Protein AF-A0A256FI41-F1 (afdb_monomer)

Secondary structure (DSSP, 8-state):
--------EEEEEEEE--TTGGG--TT-EEEETTTTEEEEEEEEEE-TTSSEEEEEEEE-----

Organism: NCBI:txid571254

Mean predicted aligned error: 7.36 Å

Nearest PDB structures (foldseek):
  6tba-assembly1_3A  TM=7.549E-01  e=9.749E-01  Rhodobacter capsulatus SB 1003
  2gjg-assembly1_A-2  TM=6.233E-01  e=1.097E+00  Pseudomonas putida KT2440
  3fge-assembly1_A-2  TM=7.632E-01  e=5.112E+00  Shewanella frigidimarina NCIMB 400
  3kyf-assembly1_A  TM=6.677E-01  e=6.872E+00  Pseudomonas putida KT2440
  5hyc-assembly1_B  TM=4.300E-01  e=8.207E+00  Pyricularia oryzae 70-15

pLDDT: mean 81.24, std 14.63, range [43.09, 92.81]

Foldseek 3Di:
DDDPCVPWDKDKDKDFDDPVVVPDDQVDWDADPVVRWIWGFDDWDQDPVNGIIITTTITPPDPD

InterPro domains:
  IPR008767 Bacteriophage SPP1, head-tail adaptor [PF05521] (2-59)

Solvent-accessible surface area (backbone atoms only — not comparable to full-atom values): 4016 Å² total; per-residue (Å²): 143,83,88,77,85,47,67,75,44,75,44,77,48,77,41,68,61,45,84,70,58,70,70,65,53,62,88,45,71,49,66,44,81,90,78,72,46,61,27,44,37,75,46,79,44,74,43,94,85,59,56,38,35,40,33,36,25,37,26,57,70,81,79,128

Radius of gyration: 13.37 Å; Cα contacts (8 Å, |Δi|>4): 104; chains: 1; bounding box: 32×17×40 Å

Sequence (64 aa):
MAGRLQGKHTQVIRVRVSSNTRLITTDFRLRDTRRNIAFNIRDIEWETNRQFISLTCESGVATG

Structure (mmCIF, N/CA/C/O backbone):
data_AF-A0A256FI41-F1
#
_entry.id   AF-A0A256FI41-F1
#
loop_
_atom_site.group_PDB
_atom_site.id
_atom_site.type_symbol
_atom_site.label_atom_id
_atom_site.label_alt_id
_atom_site.label_comp_id
_atom_site.label_asym_id
_atom_site.label_entity_id
_atom_site.label_seq_id
_atom_site.pdbx_PDB_ins_cod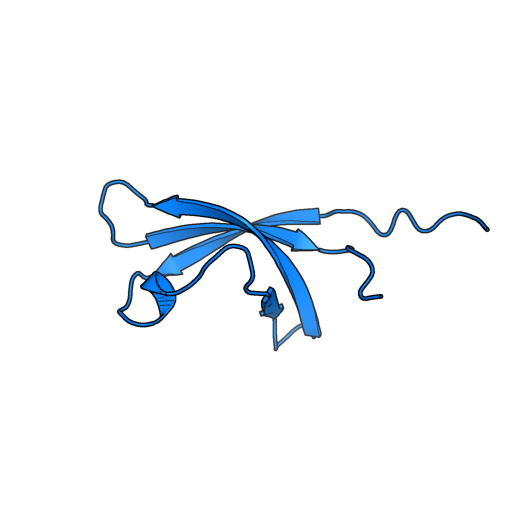e
_atom_site.Cartn_x
_atom_site.Cartn_y
_atom_site.Cartn_z
_atom_site.occupancy
_atom_site.B_iso_or_equiv
_atom_site.auth_seq_id
_atom_site.auth_comp_id
_atom_site.auth_asym_id
_atom_site.auth_atom_id
_atom_site.pdbx_PDB_model_num
ATOM 1 N N . MET A 1 1 ? 20.250 -2.886 -26.042 1.00 48.41 1 MET A N 1
ATOM 2 C CA . MET A 1 1 ? 20.149 -2.818 -24.568 1.00 48.41 1 MET A CA 1
ATOM 3 C C . MET A 1 1 ? 20.605 -1.431 -24.134 1.00 48.41 1 MET A C 1
ATOM 5 O O . MET A 1 1 ? 21.799 -1.193 -24.165 1.00 48.41 1 MET A O 1
ATOM 9 N N . ALA A 1 2 ? 19.695 -0.489 -23.856 1.00 46.81 2 ALA A N 1
ATOM 10 C CA . ALA A 1 2 ? 20.052 0.839 -23.337 1.00 46.81 2 ALA A CA 1
ATOM 11 C C . ALA A 1 2 ? 18.805 1.632 -22.904 1.00 46.81 2 ALA A C 1
ATOM 13 O O . ALA A 1 2 ? 17.865 1.782 -23.681 1.00 46.81 2 ALA A O 1
ATOM 14 N N . GLY A 1 3 ? 18.846 2.194 -21.693 1.00 45.41 3 GLY A N 1
ATOM 15 C CA . GLY A 1 3 ? 18.424 3.584 -21.500 1.00 45.41 3 GLY A CA 1
ATOM 16 C C . GLY A 1 3 ? 16.952 3.892 -21.235 1.00 45.41 3 GLY A C 1
ATOM 17 O O . GLY A 1 3 ? 16.462 4.894 -21.740 1.00 45.41 3 GLY A O 1
ATOM 18 N N . ARG A 1 4 ? 16.239 3.127 -20.402 1.00 51.81 4 ARG A N 1
ATOM 19 C CA . ARG A 1 4 ? 15.010 3.653 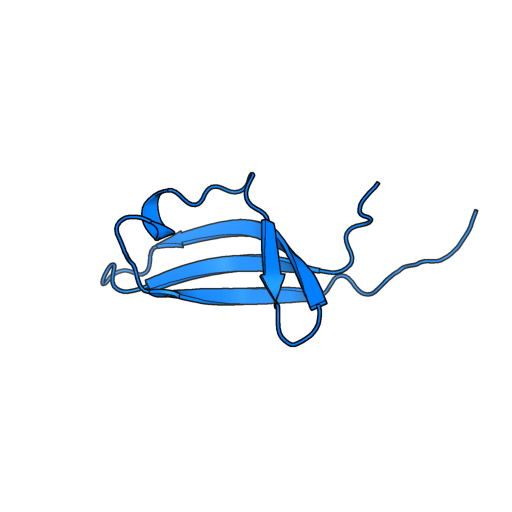-19.784 1.00 51.81 4 ARG A CA 1
ATOM 20 C C . ARG A 1 4 ? 15.196 3.786 -18.282 1.00 51.81 4 ARG A C 1
ATOM 22 O O . ARG A 1 4 ? 14.640 3.022 -17.503 1.00 51.81 4 ARG A O 1
ATOM 29 N N . LEU A 1 5 ? 15.946 4.815 -17.883 1.00 58.03 5 LEU A N 1
ATOM 30 C CA . LEU A 1 5 ? 15.697 5.513 -16.620 1.00 58.03 5 LEU A CA 1
ATOM 31 C C . LEU A 1 5 ? 14.308 6.162 -16.734 1.00 58.03 5 LEU A C 1
ATOM 33 O O . LEU A 1 5 ? 14.178 7.374 -16.873 1.00 58.03 5 LEU A O 1
ATOM 37 N N . GLN A 1 6 ? 13.254 5.351 -16.801 1.00 55.22 6 GLN A N 1
ATOM 38 C CA . GLN A 1 6 ? 11.897 5.859 -16.749 1.00 55.22 6 GLN A CA 1
ATOM 39 C C . GLN A 1 6 ? 11.716 6.309 -15.305 1.00 55.22 6 GLN A C 1
ATOM 41 O O . GLN A 1 6 ? 11.601 5.469 -14.419 1.00 55.22 6 GLN A O 1
ATOM 46 N N . GLY A 1 7 ? 11.879 7.621 -15.097 1.00 57.03 7 GLY A N 1
ATOM 47 C CA . GLY A 1 7 ? 12.094 8.266 -13.806 1.00 57.03 7 GLY A CA 1
ATOM 48 C C . GLY A 1 7 ? 11.347 7.574 -12.679 1.00 57.03 7 GLY A C 1
ATOM 49 O O . GLY A 1 7 ? 10.118 7.633 -12.617 1.00 57.03 7 GLY A O 1
ATOM 50 N N . LYS A 1 8 ? 12.108 6.888 -11.821 1.00 64.50 8 LYS A N 1
ATOM 51 C CA . LYS A 1 8 ? 11.575 6.294 -10.603 1.00 64.50 8 LYS A CA 1
ATOM 52 C C . LYS A 1 8 ? 11.067 7.435 -9.746 1.00 64.50 8 LYS A C 1
ATOM 54 O O . LYS A 1 8 ? 11.858 8.230 -9.247 1.00 64.50 8 LYS A O 1
ATOM 59 N N . HIS A 1 9 ? 9.752 7.552 -9.648 1.00 75.25 9 HIS A N 1
ATOM 60 C CA . HIS A 1 9 ? 9.133 8.611 -8.875 1.00 75.25 9 HIS A CA 1
ATOM 61 C C . HIS A 1 9 ? 8.502 7.992 -7.639 1.00 75.25 9 HIS A C 1
ATOM 63 O O . HIS A 1 9 ? 7.480 7.305 -7.719 1.00 75.25 9 HIS A O 1
ATOM 69 N N . THR A 1 10 ? 9.121 8.250 -6.493 1.00 84.69 10 THR A N 1
ATOM 70 C CA . THR A 1 10 ? 8.568 7.879 -5.193 1.00 84.69 10 THR A CA 1
ATOM 71 C C . THR A 1 10 ? 7.521 8.909 -4.789 1.00 84.69 10 THR A C 1
ATOM 73 O O . THR A 1 10 ? 7.741 10.113 -4.907 1.00 84.69 10 THR A O 1
ATOM 76 N N . GLN A 1 11 ? 6.353 8.450 -4.357 1.00 87.94 11 GLN A N 1
ATOM 77 C CA . GLN A 1 11 ? 5.267 9.282 -3.851 1.00 87.94 11 GLN A CA 1
ATOM 78 C C . GLN A 1 11 ? 4.708 8.658 -2.585 1.00 87.94 11 GLN A C 1
ATOM 80 O O . GLN A 1 11 ? 4.512 7.447 -2.522 1.00 87.94 11 GLN A O 1
ATOM 85 N N . VAL A 1 12 ? 4.408 9.497 -1.600 1.00 91.00 12 VAL A N 1
ATOM 86 C CA . VAL A 1 12 ? 3.679 9.073 -0.408 1.00 91.00 12 VAL A CA 1
ATOM 87 C C . VAL A 1 12 ? 2.197 9.310 -0.654 1.00 91.00 12 VAL A C 1
ATOM 89 O O . VAL A 1 12 ? 1.761 10.443 -0.858 1.00 91.00 12 VAL A O 1
ATOM 92 N N . ILE A 1 13 ? 1.418 8.233 -0.653 1.00 89.44 13 ILE A N 1
ATOM 93 C CA . ILE A 1 13 ? -0.030 8.270 -0.831 1.00 89.44 13 ILE A CA 1
ATOM 94 C C . ILE A 1 13 ? -0.678 8.004 0.522 1.00 89.44 13 ILE A C 1
ATOM 96 O O . ILE A 1 13 ? -0.505 6.938 1.108 1.00 89.44 13 ILE A O 1
ATOM 100 N N . ARG A 1 14 ? -1.445 8.976 1.016 1.00 91.25 14 ARG A N 1
ATOM 101 C CA . ARG A 1 14 ? -2.172 8.865 2.283 1.00 91.25 14 ARG A CA 1
ATOM 102 C C . ARG A 1 14 ? -3.598 8.398 2.022 1.00 91.25 14 ARG A C 1
ATOM 104 O O . ARG A 1 14 ? -4.350 9.070 1.318 1.00 91.25 14 ARG A O 1
ATOM 111 N N . VAL A 1 15 ? -3.982 7.273 2.613 1.00 90.62 15 VAL A N 1
ATOM 112 C CA . VAL A 1 15 ? -5.341 6.716 2.526 1.00 90.62 15 VAL A CA 1
ATOM 113 C C . VAL A 1 15 ? -5.976 6.653 3.907 1.00 90.62 15 VAL A C 1
ATOM 115 O O . VAL A 1 15 ? -5.291 6.417 4.899 1.00 90.62 15 VAL A O 1
ATOM 118 N N . ARG A 1 16 ? -7.294 6.867 4.001 1.00 92.00 16 ARG A N 1
ATOM 119 C CA . ARG A 1 16 ? -8.010 6.695 5.273 1.00 92.00 16 ARG A CA 1
ATOM 120 C C . ARG A 1 16 ? -8.022 5.226 5.694 1.00 92.00 16 ARG A C 1
ATOM 122 O O . ARG A 1 16 ? -8.138 4.319 4.864 1.00 92.00 16 ARG A O 1
ATOM 129 N N . VAL A 1 17 ? -7.959 5.000 7.000 1.00 91.38 17 VAL A N 1
ATOM 130 C CA . VAL A 1 17 ? -8.108 3.664 7.578 1.00 91.38 17 VAL A CA 1
ATOM 131 C C . VAL A 1 17 ? -9.561 3.208 7.447 1.00 91.38 17 VAL A C 1
ATOM 133 O O . VAL A 1 17 ? -10.495 3.895 7.849 1.00 91.38 17 VAL A O 1
ATOM 136 N N . SER A 1 18 ? -9.736 2.017 6.892 1.00 91.12 18 SER A N 1
ATOM 137 C CA . SER A 1 18 ? -10.991 1.287 6.744 1.00 91.12 18 SER A CA 1
ATOM 138 C C . SER A 1 18 ? -10.691 -0.207 6.849 1.00 91.12 18 SER A C 1
ATOM 140 O O . SER A 1 18 ? -9.535 -0.611 6.713 1.00 91.12 18 SER A O 1
ATOM 142 N N . SER A 1 19 ? -11.704 -1.045 7.055 1.00 89.94 19 SER A N 1
ATOM 143 C CA . SER A 1 19 ? -11.519 -2.503 7.114 1.00 89.94 19 SER A CA 1
ATOM 144 C C . SER A 1 19 ? -10.794 -3.049 5.878 1.00 89.94 19 SER A C 1
ATOM 146 O O . SER A 1 19 ? -9.937 -3.913 6.011 1.00 89.94 19 SER A O 1
ATOM 148 N N . ASN A 1 20 ? -11.062 -2.475 4.699 1.00 89.56 20 ASN A N 1
ATOM 149 C CA . ASN A 1 20 ? -10.423 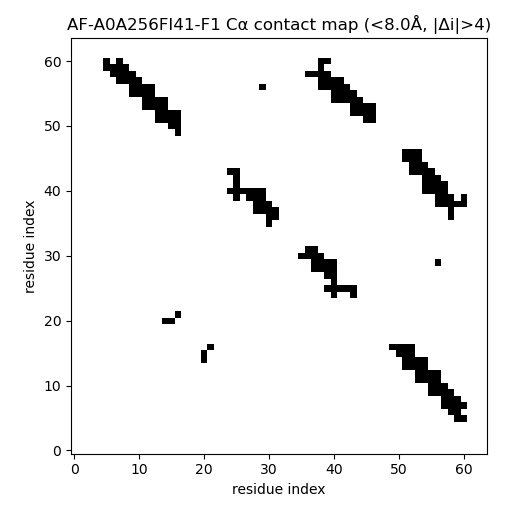-2.875 3.445 1.00 89.56 20 ASN A CA 1
ATOM 150 C C . ASN A 1 20 ? -8.978 -2.377 3.338 1.00 89.56 20 ASN A C 1
ATOM 152 O O . ASN A 1 20 ? -8.099 -3.132 2.936 1.00 89.56 20 ASN A O 1
ATOM 156 N N . THR A 1 21 ? -8.701 -1.124 3.717 1.00 88.62 21 THR A N 1
ATOM 157 C CA . THR A 1 21 ? -7.341 -0.568 3.605 1.00 88.62 21 THR A CA 1
ATOM 158 C C . THR A 1 21 ? -6.368 -1.188 4.608 1.00 88.62 21 THR A C 1
ATOM 160 O O . THR A 1 21 ? -5.169 -1.187 4.359 1.00 88.62 21 THR A O 1
ATOM 163 N N . ARG A 1 22 ? -6.867 -1.795 5.695 1.00 87.75 22 ARG A N 1
ATOM 164 C CA . ARG A 1 22 ? -6.053 -2.572 6.647 1.00 87.75 22 ARG A CA 1
ATOM 165 C C . ARG A 1 22 ? -5.514 -3.891 6.089 1.00 87.75 22 ARG A C 1
ATOM 167 O O . ARG A 1 22 ? -4.58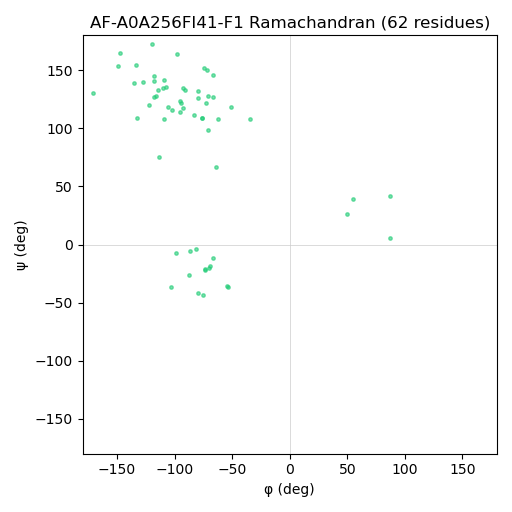3 -4.432 6.669 1.00 87.75 22 ARG A O 1
ATOM 174 N N . LEU A 1 23 ? -6.098 -4.406 5.007 1.00 91.12 23 LEU A N 1
ATOM 175 C CA . LEU A 1 23 ? -5.645 -5.637 4.350 1.00 91.12 23 LEU A CA 1
ATOM 176 C C . LEU A 1 23 ? -4.548 -5.381 3.309 1.00 91.12 23 LEU A C 1
ATOM 178 O O . LEU A 1 23 ? -4.019 -6.331 2.741 1.00 91.12 23 LEU A O 1
ATOM 182 N N . ILE A 1 24 ? -4.228 -4.113 3.034 1.00 90.50 24 ILE A N 1
ATOM 183 C CA . ILE A 1 24 ? -3.204 -3.748 2.058 1.00 90.50 24 ILE A CA 1
ATOM 184 C C . ILE A 1 24 ? -1.840 -4.195 2.583 1.00 90.5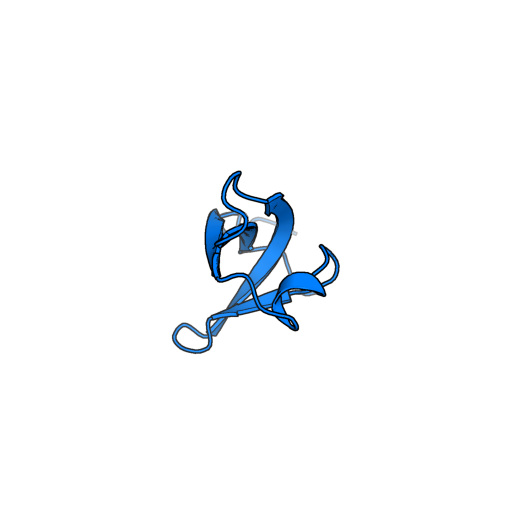0 24 ILE A C 1
ATOM 186 O O . ILE A 1 24 ? -1.434 -3.834 3.686 1.00 90.50 24 ILE A O 1
ATOM 190 N N . THR A 1 25 ? -1.123 -4.945 1.754 1.00 90.38 25 THR A N 1
ATOM 191 C CA . THR A 1 25 ? 0.271 -5.338 1.976 1.00 90.38 25 THR A CA 1
ATOM 192 C C . THR A 1 25 ? 1.149 -4.802 0.843 1.00 90.38 25 THR A C 1
ATOM 194 O O . THR A 1 25 ? 0.650 -4.259 -0.143 1.00 90.38 25 THR A O 1
ATOM 197 N N . THR A 1 26 ? 2.469 -4.942 0.958 1.00 89.94 26 THR A N 1
ATOM 198 C CA . THR A 1 26 ? 3.429 -4.522 -0.081 1.00 89.94 26 THR A CA 1
ATOM 199 C C . THR A 1 26 ? 3.343 -5.343 -1.375 1.00 89.94 26 THR A C 1
ATOM 201 O O . THR A 1 26 ? 3.907 -4.935 -2.386 1.00 89.94 26 THR A O 1
ATOM 204 N N . ASP A 1 27 ? 2.612 -6.463 -1.371 1.00 89.62 27 ASP A N 1
ATOM 205 C CA . ASP A 1 27 ? 2.295 -7.252 -2.571 1.00 89.62 27 ASP A CA 1
ATOM 206 C C . ASP A 1 27 ? 1.244 -6.560 -3.461 1.00 89.62 27 ASP A C 1
ATOM 208 O O . ASP A 1 27 ? 1.153 -6.790 -4.667 1.00 89.62 27 ASP A O 1
ATOM 212 N N . PHE A 1 28 ? 0.459 -5.649 -2.879 1.00 89.94 28 PHE A N 1
ATOM 213 C CA . PHE A 1 28 ? -0.579 -4.932 -3.602 1.00 89.94 28 PHE A CA 1
ATOM 214 C C . PHE A 1 28 ? 0.025 -3.860 -4.513 1.00 89.94 28 PHE A C 1
ATOM 216 O O . PHE A 1 28 ? 1.055 -3.240 -4.235 1.00 89.94 28 PHE A O 1
A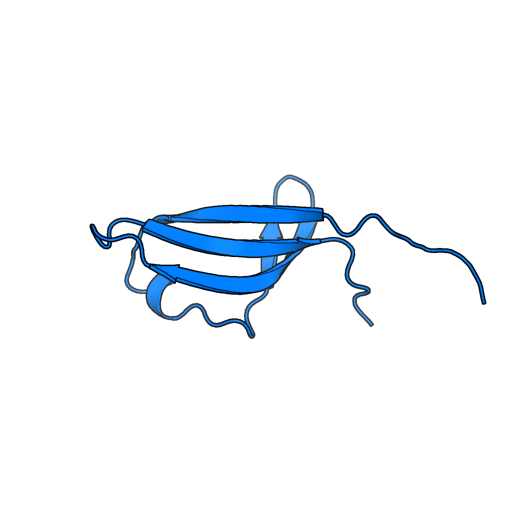TOM 223 N N . ARG A 1 29 ? -0.698 -3.570 -5.599 1.00 87.88 29 ARG A N 1
ATOM 224 C CA . ARG A 1 29 ? -0.359 -2.509 -6.547 1.00 87.88 29 ARG A CA 1
ATOM 225 C C . ARG A 1 29 ? -1.407 -1.408 -6.516 1.00 87.88 29 ARG A C 1
ATOM 227 O O . ARG A 1 29 ? -2.603 -1.677 -6.609 1.00 87.88 29 ARG A O 1
ATOM 234 N N . LEU A 1 30 ? -0.961 -0.157 -6.447 1.00 88.38 30 LEU A N 1
ATOM 235 C CA . LEU A 1 30 ? -1.844 0.999 -6.527 1.00 88.38 30 LEU A CA 1
ATOM 236 C C . LEU A 1 30 ? -1.981 1.436 -7.985 1.00 88.38 30 LEU A C 1
ATOM 238 O O . LEU A 1 30 ? -0.991 1.565 -8.700 1.00 88.38 30 LEU A O 1
ATOM 242 N N . ARG A 1 31 ? -3.209 1.684 -8.441 1.00 89.62 31 ARG A N 1
ATOM 243 C CA . ARG A 1 31 ? -3.483 2.198 -9.786 1.00 89.62 31 ARG A CA 1
ATOM 244 C C . ARG A 1 31 ? -4.260 3.500 -9.688 1.00 89.62 31 ARG A C 1
ATOM 246 O O . ARG A 1 31 ? -5.374 3.521 -9.175 1.00 89.62 31 ARG A O 1
ATOM 253 N N . ASP A 1 32 ? -3.689 4.568 -10.225 1.00 88.06 32 ASP A N 1
ATOM 254 C CA . ASP A 1 32 ? -4.422 5.796 -10.500 1.00 88.06 32 ASP A CA 1
ATOM 255 C C . ASP A 1 32 ? -5.277 5.572 -11.754 1.00 88.06 32 ASP A C 1
ATOM 257 O O . ASP A 1 32 ? -4.762 5.459 -12.868 1.00 88.06 32 ASP A O 1
ATOM 261 N N . THR A 1 33 ? -6.592 5.481 -11.573 1.00 87.25 33 THR A N 1
ATOM 262 C CA . THR A 1 33 ? -7.557 5.258 -12.658 1.00 87.25 33 THR A CA 1
ATOM 263 C C . THR A 1 33 ? -7.774 6.491 -13.530 1.00 87.25 33 THR A C 1
ATOM 265 O O . THR A 1 33 ? -8.191 6.344 -14.675 1.00 87.25 33 THR A O 1
ATOM 268 N N . ARG A 1 34 ? -7.465 7.699 -13.037 1.00 88.69 34 ARG A N 1
ATOM 269 C CA . ARG A 1 34 ? -7.624 8.947 -13.799 1.00 88.69 34 ARG A CA 1
ATOM 270 C C . ARG A 1 34 ? -6.475 9.156 -14.771 1.00 88.69 34 ARG A C 1
ATOM 272 O O . ARG A 1 34 ? -6.695 9.595 -15.893 1.00 88.69 34 ARG A O 1
ATOM 279 N N . ARG A 1 35 ? -5.249 8.867 -14.327 1.00 82.50 35 ARG A N 1
ATOM 280 C CA . ARG A 1 35 ? -4.024 9.035 -15.132 1.00 82.50 35 ARG A CA 1
ATOM 281 C C . ARG A 1 35 ? -3.538 7.738 -15.775 1.00 82.50 35 ARG A C 1
ATOM 283 O O . ARG A 1 35 ? -2.608 7.771 -16.571 1.00 82.50 35 ARG A O 1
ATOM 290 N N . ASN A 1 36 ? -4.162 6.612 -15.433 1.00 83.06 36 ASN A N 1
ATOM 291 C CA . ASN A 1 36 ? -3.773 5.267 -15.852 1.00 83.06 36 ASN A CA 1
ATOM 292 C C . ASN A 1 36 ? -2.309 4.924 -15.508 1.00 83.06 36 ASN A C 1
ATOM 294 O O . ASN A 1 36 ? -1.602 4.292 -16.290 1.00 83.06 36 ASN A O 1
ATOM 298 N N . ILE A 1 37 ? -1.852 5.353 -14.328 1.00 83.81 37 ILE A N 1
ATOM 299 C CA . ILE A 1 37 ? -0.493 5.102 -13.831 1.00 83.81 37 ILE A CA 1
ATOM 300 C C . ILE A 1 37 ? -0.572 4.076 -12.711 1.00 83.81 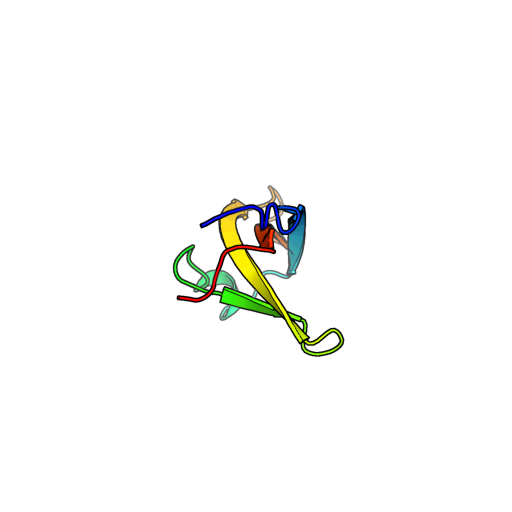37 ILE A C 1
ATOM 302 O O . ILE A 1 37 ? -1.422 4.173 -11.828 1.00 83.81 37 ILE A O 1
ATOM 306 N N . ALA A 1 38 ? 0.326 3.099 -12.737 1.00 86.75 38 ALA A N 1
ATOM 307 C CA . ALA A 1 38 ? 0.435 2.105 -11.686 1.00 86.75 38 ALA A CA 1
ATOM 308 C C . ALA A 1 38 ? 1.708 2.316 -10.858 1.00 86.75 38 ALA A C 1
ATOM 310 O O . ALA A 1 38 ? 2.773 2.636 -11.394 1.00 86.75 38 ALA A O 1
ATOM 311 N N . PHE A 1 39 ? 1.581 2.102 -9.556 1.00 88.25 39 PHE A N 1
ATOM 312 C CA . PHE A 1 39 ? 2.615 2.287 -8.553 1.00 88.25 39 PHE A CA 1
ATOM 313 C C . PHE A 1 39 ? 2.760 1.019 -7.717 1.00 88.25 39 PHE A C 1
ATOM 315 O O . PHE A 1 39 ? 1.762 0.401 -7.341 1.00 88.25 39 PHE A O 1
ATOM 322 N N . ASN A 1 40 ? 3.997 0.655 -7.402 1.00 90.44 40 ASN A N 1
ATOM 323 C CA . ASN A 1 40 ? 4.286 -0.451 -6.496 1.00 90.44 40 ASN A CA 1
ATOM 324 C C . ASN A 1 40 ? 4.447 0.081 -5.076 1.00 90.44 40 ASN A C 1
ATOM 326 O O . ASN A 1 40 ? 5.138 1.082 -4.877 1.00 90.44 40 ASN A O 1
ATOM 330 N N . ILE A 1 41 ? 3.836 -0.592 -4.104 1.00 90.81 41 ILE A N 1
ATOM 331 C CA . ILE A 1 41 ? 3.949 -0.233 -2.691 1.00 90.81 41 ILE A CA 1
ATOM 332 C C . ILE A 1 41 ? 5.284 -0.771 -2.169 1.00 90.81 41 ILE A C 1
ATOM 334 O O . ILE A 1 41 ? 5.602 -1.946 -2.331 1.00 90.81 41 ILE A O 1
ATOM 338 N N . ARG A 1 42 ? 6.099 0.102 -1.580 1.00 90.94 42 ARG A N 1
ATOM 339 C CA . ARG A 1 42 ? 7.406 -0.240 -1.004 1.00 90.94 42 ARG A CA 1
ATOM 340 C C . ARG A 1 42 ? 7.359 -0.317 0.508 1.00 90.94 42 ARG A C 1
ATOM 342 O O . ARG A 1 42 ? 8.021 -1.175 1.076 1.00 90.94 42 ARG A O 1
ATOM 349 N N . ASP A 1 43 ? 6.574 0.559 1.121 1.00 91.75 43 ASP A N 1
ATOM 350 C CA . ASP A 1 43 ? 6.444 0.621 2.568 1.00 91.75 43 ASP A CA 1
ATOM 351 C C . ASP A 1 43 ? 5.052 1.105 2.982 1.00 91.75 43 ASP A C 1
ATOM 353 O O . ASP A 1 43 ? 4.371 1.804 2.219 1.00 91.75 43 ASP A O 1
ATOM 357 N N . ILE A 1 44 ? 4.636 0.700 4.179 1.00 91.94 44 ILE A N 1
ATOM 358 C CA . ILE A 1 44 ? 3.323 0.975 4.757 1.00 91.94 44 ILE A CA 1
ATOM 359 C C . ILE A 1 44 ? 3.523 1.466 6.184 1.00 91.94 44 ILE A C 1
ATOM 361 O O . ILE A 1 44 ? 3.823 0.690 7.089 1.00 91.94 44 ILE A O 1
ATOM 365 N N . GLU A 1 45 ? 3.277 2.752 6.395 1.00 91.44 45 GLU A N 1
ATOM 366 C CA . GLU A 1 45 ? 3.397 3.384 7.700 1.00 91.44 45 GLU A CA 1
ATOM 367 C C . GLU A 1 45 ? 2.019 3.754 8.257 1.00 91.44 45 GLU A C 1
ATOM 369 O O . GLU A 1 45 ? 1.159 4.316 7.572 1.00 91.44 45 GLU A O 1
ATOM 374 N N . TRP A 1 46 ? 1.804 3.438 9.532 1.00 87.56 46 TRP A N 1
ATOM 375 C CA . TRP A 1 46 ? 0.573 3.758 10.246 1.00 87.56 46 TRP A CA 1
ATOM 376 C C . TRP A 1 46 ? 0.754 5.057 11.014 1.00 87.56 46 TRP A C 1
ATOM 378 O O . TRP A 1 46 ? 1.629 5.158 11.870 1.00 87.56 46 TRP A O 1
ATOM 388 N N . GLU A 1 47 ? -0.103 6.040 10.754 1.00 84.25 47 GLU A N 1
ATOM 389 C CA . GLU A 1 47 ? -0.036 7.306 11.479 1.00 84.25 47 GLU A CA 1
ATOM 390 C C . GLU A 1 47 ? -0.518 7.132 12.933 1.00 84.25 47 GLU A C 1
ATOM 392 O O . GLU A 1 47 ? -1.388 6.306 13.222 1.00 84.25 47 GLU A O 1
ATOM 397 N N . THR A 1 48 ? 0.015 7.931 13.863 1.00 78.62 48 THR A N 1
ATOM 398 C CA . THR A 1 48 ? -0.201 7.793 15.319 1.00 78.62 48 THR A CA 1
ATOM 399 C C . THR A 1 48 ? -1.676 7.777 15.731 1.00 78.62 48 THR A C 1
ATOM 401 O O . THR A 1 48 ? -2.074 7.048 16.635 1.00 78.62 48 THR A O 1
ATOM 404 N N . ASN A 1 49 ? -2.516 8.553 15.045 1.00 83.00 49 ASN A N 1
ATOM 405 C CA . ASN A 1 49 ? -3.956 8.625 15.305 1.00 83.00 49 ASN A CA 1
ATOM 406 C C . ASN A 1 49 ? -4.756 7.469 14.666 1.00 83.00 49 ASN A C 1
ATOM 408 O O . ASN A 1 49 ? -5.972 7.405 14.847 1.00 83.00 49 ASN A O 1
ATOM 412 N N . ARG A 1 50 ? -4.099 6.582 13.897 1.00 73.19 50 ARG A N 1
ATOM 413 C CA . ARG A 1 50 ? -4.685 5.483 13.108 1.00 73.19 50 ARG A CA 1
ATOM 414 C C . ARG A 1 50 ? -5.859 5.912 12.223 1.00 73.19 50 ARG A C 1
ATOM 416 O O . ARG A 1 50 ? -6.726 5.100 11.904 1.00 73.19 50 ARG A O 1
ATOM 423 N N . GLN A 1 51 ? -5.905 7.183 11.832 1.00 87.69 51 GLN A N 1
ATOM 424 C CA . GLN A 1 51 ? -6.910 7.690 10.898 1.00 87.69 51 GLN A CA 1
ATOM 425 C C . GLN A 1 51 ? -6.452 7.514 9.452 1.00 87.69 51 GLN A C 1
ATOM 427 O O . GLN A 1 51 ? -7.289 7.362 8.558 1.00 87.69 51 GLN A O 1
ATOM 432 N N . PHE A 1 52 ? -5.135 7.481 9.231 1.00 90.56 52 PHE A N 1
ATOM 433 C CA . PHE A 1 52 ? -4.524 7.346 7.917 1.00 90.56 52 PHE A CA 1
ATOM 434 C C . PHE A 1 52 ? -3.408 6.301 7.896 1.00 90.56 52 PHE A C 1
ATOM 436 O O . PHE A 1 52 ? -2.768 6.012 8.909 1.00 90.56 52 PHE A O 1
ATOM 443 N N . ILE A 1 53 ? -3.199 5.757 6.702 1.00 91.50 53 ILE A N 1
ATOM 444 C CA . ILE A 1 53 ? -2.078 4.899 6.330 1.00 91.50 53 ILE A CA 1
ATOM 445 C C . ILE A 1 53 ? -1.294 5.650 5.258 1.00 91.50 53 ILE A C 1
ATOM 447 O O . ILE A 1 53 ? -1.878 6.105 4.267 1.00 91.50 53 ILE A O 1
ATOM 451 N N . SER A 1 54 ? 0.009 5.788 5.464 1.00 92.44 54 SER A N 1
ATOM 452 C CA . SER A 1 54 ? 0.944 6.364 4.505 1.00 92.44 54 SER A CA 1
ATOM 453 C C . SER A 1 54 ? 1.590 5.233 3.715 1.00 92.44 54 SER A C 1
ATOM 455 O O . SER A 1 54 ? 2.308 4.405 4.267 1.00 92.44 54 SER A O 1
ATOM 457 N N . LEU A 1 55 ? 1.310 5.182 2.416 1.00 91.62 55 LEU A N 1
ATOM 458 C CA . LEU A 1 55 ? 1.869 4.199 1.497 1.00 91.62 55 LEU A CA 1
ATOM 459 C C . LEU A 1 55 ? 2.984 4.860 0.695 1.00 91.62 55 LEU A C 1
ATOM 461 O O . LEU A 1 55 ? 2.726 5.779 -0.087 1.00 91.62 55 LEU A O 1
ATOM 465 N N . THR A 1 56 ? 4.214 4.392 0.869 1.00 92.81 56 THR A N 1
ATOM 466 C CA . THR A 1 56 ? 5.336 4.829 0.039 1.00 92.81 56 THR A CA 1
ATOM 467 C C . THR A 1 56 ? 5.321 4.018 -1.245 1.00 92.81 56 THR A C 1
ATOM 469 O O . THR A 1 56 ? 5.553 2.810 -1.238 1.00 92.81 56 THR A O 1
ATOM 472 N N . CYS A 1 57 ? 5.026 4.684 -2.354 1.00 90.44 57 CYS A N 1
ATOM 473 C CA . CYS A 1 57 ? 4.762 4.073 -3.647 1.00 90.44 57 CYS A CA 1
ATOM 474 C C . CYS A 1 57 ? 5.790 4.527 -4.691 1.00 90.44 57 CYS A C 1
ATOM 476 O O . CYS A 1 57 ? 6.137 5.701 -4.744 1.00 90.44 57 CYS A O 1
ATOM 478 N N . GLU A 1 58 ? 6.244 3.628 -5.561 1.00 87.62 58 GLU A N 1
ATOM 479 C CA . GLU A 1 58 ? 7.195 3.928 -6.642 1.00 87.62 58 GLU A CA 1
ATOM 480 C C . GLU A 1 58 ? 6.554 3.650 -8.014 1.00 87.62 58 GLU A C 1
ATOM 482 O O . GLU A 1 58 ? 6.048 2.549 -8.255 1.00 87.62 58 GLU A O 1
ATOM 487 N N . SER A 1 59 ? 6.569 4.633 -8.925 1.00 82.62 59 SER A N 1
ATOM 488 C CA . SER A 1 59 ? 6.219 4.445 -10.347 1.00 82.62 59 SER A CA 1
ATOM 489 C C . SER A 1 59 ? 7.453 4.275 -11.231 1.00 82.62 59 SER A C 1
ATOM 491 O O . SER A 1 59 ? 8.569 4.604 -10.842 1.00 82.62 59 SER A O 1
ATOM 493 N N . GLY A 1 60 ? 7.245 3.773 -12.453 1.00 68.75 60 GLY A N 1
ATOM 494 C CA . GLY A 1 60 ? 8.323 3.572 -13.431 1.00 68.75 60 GLY A CA 1
ATOM 495 C C . GLY A 1 60 ? 9.037 2.226 -13.297 1.00 68.75 60 GLY A C 1
ATOM 496 O O . GLY A 1 60 ? 10.004 1.965 -14.007 1.00 68.75 60 GLY A O 1
ATOM 497 N N . VAL A 1 61 ? 8.552 1.344 -12.418 1.00 60.75 61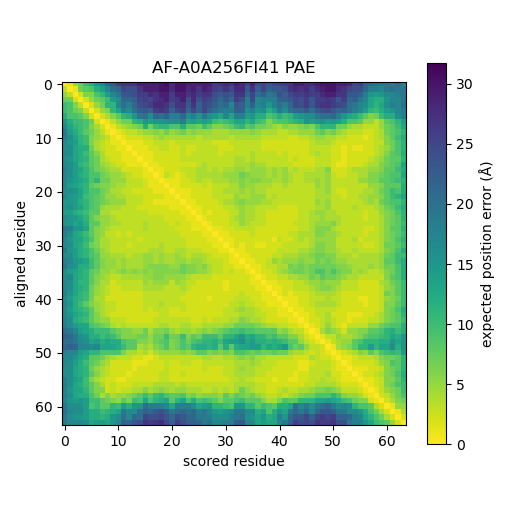 VAL A N 1
ATOM 498 C CA . VAL A 1 61 ? 9.013 -0.045 -12.355 1.00 60.75 61 VAL A CA 1
ATOM 499 C C . VAL A 1 61 ? 8.448 -0.789 -13.563 1.00 60.75 61 VAL A C 1
ATOM 501 O O . VAL A 1 61 ? 7.229 -0.814 -13.759 1.00 60.75 61 VAL A O 1
ATOM 504 N N . ALA A 1 62 ? 9.332 -1.360 -14.386 1.00 50.69 62 ALA A N 1
ATOM 505 C CA . ALA A 1 62 ? 8.952 -2.176 -15.531 1.00 50.6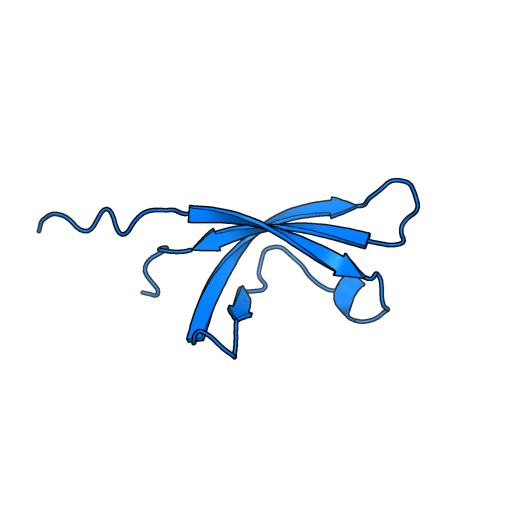9 62 ALA A CA 1
ATOM 506 C C . ALA A 1 62 ? 7.951 -3.247 -15.075 1.00 50.69 62 ALA A C 1
ATOM 508 O O . ALA A 1 62 ? 8.243 -4.054 -14.195 1.00 50.69 62 ALA A O 1
ATOM 509 N N . THR A 1 63 ? 6.744 -3.205 -15.637 1.00 51.09 63 THR A N 1
ATOM 510 C CA . THR A 1 63 ? 5.846 -4.360 -15.581 1.00 51.09 63 THR A CA 1
ATOM 511 C C . THR A 1 63 ? 6.426 -5.318 -16.607 1.00 51.09 63 THR A C 1
ATOM 513 O O . THR A 1 63 ? 6.467 -4.954 -17.781 1.00 51.09 63 THR A O 1
ATOM 516 N N . GLY A 1 64 ? 7.028 -6.408 -16.125 1.00 43.09 64 GLY A N 1
ATOM 517 C CA . GLY A 1 64 ? 7.592 -7.456 -16.976 1.00 43.09 64 GLY A CA 1
ATOM 518 C C . GLY A 1 64 ? 6.563 -8.019 -17.941 1.00 43.09 64 GLY A C 1
ATOM 519 O O . GLY A 1 64 ? 5.359 -7.971 -17.599 1.00 43.09 64 GLY A O 1
#